Protein AF-A0A4Q4D7M6-F1 (afdb_monomer_lite)

pLDDT: mean 95.62, std 3.29, range [76.62, 98.06]

Structure (mmCIF, N/CA/C/O backbone):
data_AF-A0A4Q4D7M6-F1
#
_entry.id   AF-A0A4Q4D7M6-F1
#
loop_
_atom_site.group_PDB
_atom_site.id
_atom_site.type_symbol
_atom_site.label_atom_id
_atom_site.label_alt_id
_atom_site.label_comp_id
_atom_site.label_asym_id
_atom_site.label_entity_id
_atom_site.label_seq_id
_atom_site.pdbx_PDB_ins_code
_atom_site.Cartn_x
_atom_site.Cartn_y
_atom_site.Cartn_z
_atom_site.occupancy
_atom_site.B_iso_or_equiv
_atom_site.auth_seq_id
_atom_site.auth_comp_id
_atom_site.auth_asym_id
_atom_site.auth_atom_id
_atom_site.pdbx_PDB_model_num
ATOM 1 N N . MET A 1 1 ? -12.308 -3.217 1.963 1.00 81.00 1 MET A N 1
ATOM 2 C CA . MET A 1 1 ? -12.077 -1.757 1.995 1.00 81.00 1 MET A CA 1
ATOM 3 C C . MET A 1 1 ? -10.606 -1.498 1.691 1.00 81.00 1 MET A C 1
ATOM 5 O O . MET A 1 1 ? -9.792 -2.315 2.101 1.00 81.00 1 MET A O 1
ATOM 9 N N . PRO A 1 2 ? -10.227 -0.437 0.960 1.00 95.00 2 PRO A N 1
ATOM 10 C CA . PRO A 1 2 ? -8.830 -0.274 0.585 1.00 95.00 2 PRO A CA 1
ATOM 11 C C . PRO A 1 2 ? -7.973 0.171 1.771 1.00 95.00 2 PRO A C 1
ATOM 13 O O . PRO A 1 2 ? -8.432 0.895 2.668 1.00 95.00 2 PRO A O 1
ATOM 16 N N . HIS A 1 3 ? -6.725 -0.284 1.748 1.00 97.44 3 HIS A N 1
ATOM 17 C CA . HIS A 1 3 ? -5.649 0.285 2.547 1.00 97.44 3 HIS A CA 1
ATOM 18 C C . HIS A 1 3 ? -5.085 1.516 1.834 1.00 97.44 3 HIS A C 1
ATOM 20 O O . HIS A 1 3 ? -5.192 1.628 0.617 1.00 97.44 3 HIS A O 1
ATOM 26 N N . VAL A 1 4 ? -4.513 2.441 2.596 1.00 98.06 4 VAL A N 1
ATOM 27 C CA . VAL A 1 4 ? -4.026 3.732 2.103 1.00 98.06 4 VAL A CA 1
ATOM 28 C C . VAL A 1 4 ? -2.620 3.952 2.635 1.00 98.06 4 VAL A C 1
ATOM 30 O O . VAL A 1 4 ? -2.389 3.798 3.838 1.00 98.06 4 VAL A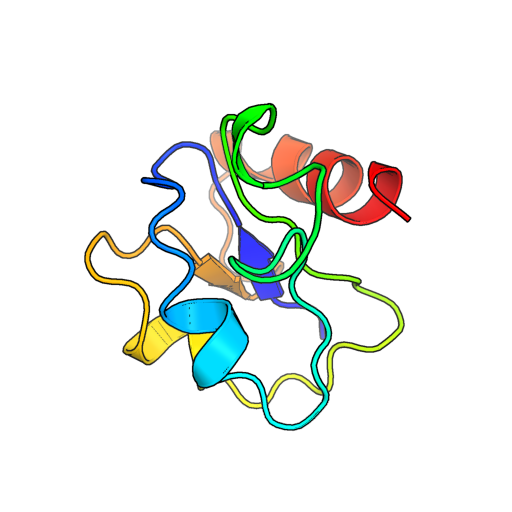 O 1
ATOM 33 N N . VAL A 1 5 ? -1.695 4.302 1.744 1.00 98.06 5 VAL A N 1
ATOM 34 C CA . VAL A 1 5 ? -0.337 4.724 2.103 1.00 98.06 5 VAL A CA 1
ATOM 35 C C . VAL A 1 5 ? -0.360 6.210 2.461 1.00 98.06 5 VAL A C 1
ATOM 37 O O . VAL A 1 5 ? -0.885 7.016 1.695 1.00 98.06 5 VAL A O 1
ATOM 40 N N . THR A 1 6 ? 0.195 6.578 3.614 1.00 97.62 6 THR A N 1
ATOM 41 C CA . THR A 1 6 ? 0.180 7.945 4.156 1.00 97.62 6 THR A CA 1
ATOM 42 C C . THR A 1 6 ? 1.557 8.613 4.083 1.00 97.62 6 THR A C 1
ATOM 44 O O . THR A 1 6 ? 2.529 8.033 3.593 1.00 97.62 6 THR A O 1
ATOM 47 N N . GLN A 1 7 ? 1.649 9.851 4.586 1.00 96.62 7 GLN A N 1
ATOM 48 C CA . GLN A 1 7 ? 2.835 10.716 4.509 1.00 96.62 7 GLN A CA 1
ATOM 49 C C . GLN A 1 7 ? 4.147 10.083 4.991 1.00 96.62 7 GLN A C 1
ATOM 51 O O . GLN A 1 7 ? 5.218 10.522 4.591 1.00 96.62 7 GLN A O 1
ATOM 56 N N . SER A 1 8 ? 4.079 9.096 5.887 1.00 96.44 8 SER A N 1
ATOM 57 C CA . SER A 1 8 ? 5.260 8.497 6.515 1.00 96.44 8 SER A CA 1
ATOM 58 C C . SER A 1 8 ? 5.957 7.466 5.624 1.00 96.44 8 SER A C 1
ATOM 60 O O . SER A 1 8 ? 6.890 6.814 6.084 1.00 96.44 8 SER A O 1
ATOM 62 N N . CYS A 1 9 ? 5.486 7.257 4.390 1.00 97.50 9 CYS A N 1
ATOM 63 C CA . CYS A 1 9 ? 6.053 6.280 3.469 1.00 97.50 9 CYS A CA 1
ATOM 64 C C . CYS A 1 9 ? 7.554 6.522 3.253 1.00 97.50 9 CYS A C 1
ATOM 66 O O . CYS A 1 9 ? 7.978 7.641 2.988 1.00 97.50 9 CYS A O 1
ATOM 68 N N . CYS A 1 10 ? 8.352 5.456 3.336 1.00 95.50 10 CYS A N 1
ATOM 69 C CA . CYS A 1 10 ? 9.789 5.489 3.059 1.00 95.50 10 CYS A CA 1
ATOM 70 C C . CYS A 1 10 ? 10.162 4.886 1.696 1.00 95.50 10 CYS A C 1
ATOM 72 O O . CYS A 1 10 ? 11.339 4.625 1.464 1.00 95.50 10 CYS A O 1
ATOM 74 N N . ALA A 1 11 ? 9.170 4.627 0.834 1.00 95.00 11 ALA A N 1
ATOM 75 C CA . ALA A 1 11 ? 9.334 4.070 -0.512 1.00 95.00 11 ALA A CA 1
ATOM 76 C C . ALA A 1 11 ? 10.242 2.821 -0.588 1.00 95.00 11 ALA A C 1
ATOM 78 O O . ALA A 1 11 ? 10.933 2.610 -1.575 1.00 95.00 11 ALA A O 1
ATOM 79 N N . ASP A 1 12 ? 10.250 1.968 0.443 1.00 95.12 12 ASP A N 1
ATOM 80 C CA . ASP A 1 12 ? 11.070 0.745 0.460 1.00 95.12 12 ASP A CA 1
ATOM 81 C C . ASP A 1 12 ? 10.404 -0.435 -0.278 1.00 95.12 12 ASP A C 1
ATOM 83 O O . ASP A 1 12 ? 11.055 -1.430 -0.583 1.00 95.12 12 ASP A O 1
ATOM 87 N N . ALA A 1 13 ? 9.098 -0.318 -0.546 1.00 96.00 13 ALA A N 1
ATOM 88 C CA . ALA A 1 13 ? 8.251 -1.290 -1.238 1.00 96.00 13 ALA A CA 1
ATOM 89 C C . ALA A 1 13 ? 8.159 -2.706 -0.628 1.00 96.00 13 ALA A C 1
ATOM 91 O O . ALA A 1 13 ? 7.592 -3.596 -1.265 1.00 96.00 13 ALA A O 1
ATOM 92 N N . SER A 1 14 ? 8.554 -2.935 0.633 1.00 96.75 14 SER A N 1
ATOM 93 C CA . SER A 1 14 ? 8.299 -4.228 1.307 1.00 96.75 14 SER A CA 1
ATOM 94 C C . SER A 1 14 ? 6.815 -4.610 1.304 1.00 96.75 14 SER A C 1
ATOM 96 O O . SER A 1 14 ? 6.453 -5.781 1.191 1.00 96.75 14 SER A O 1
ATOM 98 N N . CYS A 1 15 ? 5.930 -3.613 1.385 1.00 97.56 15 CYS A N 1
ATOM 99 C CA . CYS A 1 15 ? 4.487 -3.812 1.305 1.00 97.56 15 CYS A CA 1
ATOM 100 C C . CYS A 1 15 ? 4.012 -4.339 -0.060 1.00 97.56 15 CYS A C 1
ATOM 102 O O . CYS A 1 15 ? 3.047 -5.104 -0.084 1.00 97.56 15 CYS A O 1
ATOM 104 N N . ALA A 1 16 ? 4.687 -3.995 -1.162 1.00 96.88 16 ALA A N 1
ATOM 105 C CA . ALA A 1 16 ? 4.347 -4.490 -2.492 1.00 96.88 16 ALA A CA 1
ATOM 106 C C . ALA A 1 16 ? 4.602 -5.997 -2.607 1.00 96.88 16 ALA A C 1
ATOM 108 O O . ALA A 1 16 ? 3.725 -6.737 -3.044 1.00 96.88 16 ALA A O 1
ATOM 109 N N . HIS A 1 17 ? 5.733 -6.478 -2.083 1.00 95.44 17 HIS A N 1
ATOM 110 C CA . HIS A 1 17 ? 6.041 -7.912 -2.030 1.00 95.44 17 HIS A CA 1
ATOM 111 C C . HIS A 1 17 ? 5.107 -8.707 -1.106 1.00 95.44 17 HIS A C 1
ATOM 113 O O . HIS A 1 17 ? 4.898 -9.901 -1.313 1.00 95.44 17 HIS A O 1
ATOM 119 N N . ALA A 1 18 ? 4.539 -8.062 -0.085 1.00 97.00 18 ALA A N 1
ATOM 120 C CA . ALA A 1 18 ? 3.576 -8.685 0.821 1.00 97.00 18 ALA A CA 1
ATOM 121 C C . ALA A 1 18 ? 2.145 -8.727 0.256 1.00 97.00 18 ALA A C 1
ATOM 123 O O . ALA A 1 18 ? 1.294 -9.435 0.799 1.00 97.00 18 ALA A O 1
ATOM 124 N N . CYS A 1 19 ? 1.844 -7.953 -0.792 1.00 97.81 19 CYS A N 1
ATOM 125 C CA . CYS A 1 19 ? 0.493 -7.832 -1.322 1.00 97.81 19 CYS A CA 1
ATOM 126 C C . CYS A 1 19 ? 0.115 -9.062 -2.174 1.00 97.81 19 CYS A C 1
ATOM 128 O O . CYS A 1 19 ? 0.710 -9.280 -3.227 1.00 97.81 19 CYS A O 1
ATOM 130 N N . PRO A 1 20 ? -0.917 -9.845 -1.798 1.00 97.12 20 PRO A N 1
ATOM 131 C CA . PRO A 1 20 ? -1.269 -11.082 -2.504 1.00 97.12 20 PRO A CA 1
ATOM 132 C C . PRO A 1 20 ? -1.899 -10.853 -3.885 1.00 97.12 20 PRO A C 1
ATOM 134 O O . PRO A 1 20 ? -1.980 -11.780 -4.684 1.00 97.12 20 PRO A O 1
ATOM 137 N N . VAL A 1 21 ? -2.381 -9.638 -4.148 1.00 97.38 21 VAL A N 1
ATOM 138 C CA . VAL A 1 21 ? -3.048 -9.249 -5.401 1.00 97.38 21 VAL A CA 1
ATOM 139 C C . VAL A 1 21 ? -2.236 -8.232 -6.200 1.00 97.38 21 VAL A C 1
ATOM 141 O O . VAL A 1 21 ? -2.743 -7.699 -7.178 1.00 97.38 21 VAL A O 1
ATOM 144 N N . ASN A 1 22 ? -0.992 -7.962 -5.781 1.00 96.56 22 ASN A N 1
ATOM 145 C CA . ASN A 1 22 ? -0.073 -7.032 -6.436 1.00 96.56 22 ASN A CA 1
ATOM 146 C C . ASN A 1 22 ? -0.717 -5.676 -6.784 1.00 96.56 22 ASN A C 1
ATOM 148 O O . ASN A 1 22 ? -0.682 -5.244 -7.926 1.00 96.56 22 ASN A O 1
ATOM 152 N N . CYS A 1 23 ? -1.364 -5.041 -5.804 1.00 97.06 23 CYS A N 1
ATOM 153 C CA . CYS A 1 23 ? -2.078 -3.772 -5.985 1.00 97.06 23 CYS A CA 1
ATOM 154 C C . CYS A 1 23 ? -1.319 -2.560 -5.413 1.00 97.06 23 CYS A C 1
ATOM 156 O O . CYS A 1 23 ? -1.955 -1.601 -4.983 1.00 97.06 23 CYS A O 1
ATOM 158 N N . ILE A 1 24 ? 0.010 -2.632 -5.278 1.00 97.56 24 ILE A N 1
ATOM 159 C CA . ILE A 1 24 ? 0.825 -1.562 -4.680 1.00 97.56 24 ILE A CA 1
ATOM 160 C C . ILE A 1 24 ? 1.950 -1.206 -5.639 1.00 97.56 24 ILE A C 1
ATOM 162 O O . ILE A 1 24 ? 2.790 -2.056 -5.923 1.00 97.56 24 ILE A O 1
ATOM 166 N N . HIS A 1 25 ? 1.969 0.045 -6.089 1.00 96.88 25 HIS A N 1
ATOM 167 C CA . HIS A 1 25 ? 2.854 0.519 -7.147 1.00 96.88 25 HIS A CA 1
ATOM 168 C C . HIS A 1 25 ? 3.397 1.924 -6.841 1.00 96.88 25 HIS A C 1
ATOM 170 O O . HIS A 1 25 ? 2.734 2.684 -6.144 1.00 96.88 25 HIS A O 1
ATOM 176 N N . PRO A 1 26 ? 4.579 2.302 -7.345 1.00 96.88 26 PRO A N 1
ATOM 177 C CA . PRO A 1 26 ? 5.458 1.465 -8.149 1.00 96.88 26 PRO A CA 1
ATOM 178 C C . PRO A 1 26 ? 6.185 0.387 -7.325 1.00 96.88 26 PRO A C 1
ATOM 180 O O . PRO A 1 26 ? 6.509 0.586 -6.154 1.00 96.88 26 PRO A O 1
ATOM 183 N N . THR A 1 27 ? 6.451 -0.763 -7.937 1.00 95.25 27 THR A N 1
ATOM 184 C CA . THR A 1 27 ? 7.288 -1.840 -7.380 1.00 95.25 27 THR A CA 1
ATOM 185 C C . THR A 1 27 ? 8.759 -1.646 -7.769 1.00 95.25 27 THR A C 1
ATOM 187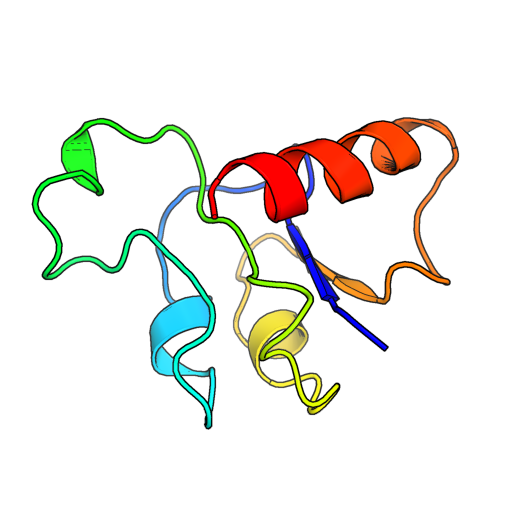 O O . THR A 1 27 ? 9.028 -0.984 -8.767 1.00 95.25 27 THR A O 1
ATOM 190 N N . PRO A 1 28 ? 9.743 -2.239 -7.063 1.00 93.62 28 PRO A N 1
ATOM 191 C CA . PRO A 1 28 ? 11.166 -2.065 -7.38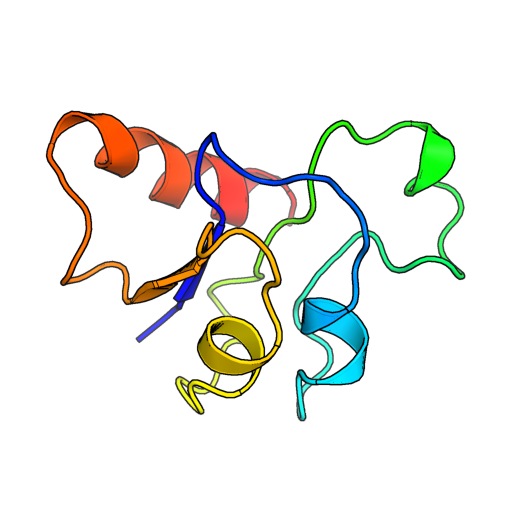9 1.00 93.62 28 PRO A CA 1
ATOM 192 C C . PRO A 1 28 ? 11.573 -2.464 -8.816 1.00 93.62 28 PRO A C 1
ATOM 194 O O . PRO A 1 28 ? 12.586 -1.978 -9.321 1.00 93.62 28 PRO A O 1
ATOM 197 N N . ASP A 1 29 ? 10.787 -3.333 -9.455 1.00 92.75 2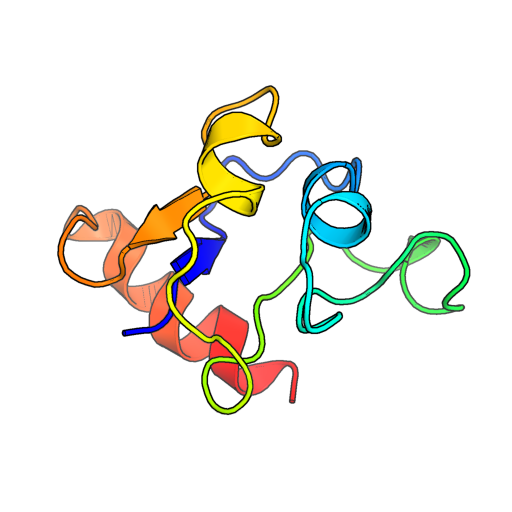9 ASP A N 1
ATOM 198 C CA . ASP A 1 29 ? 10.998 -3.792 -10.830 1.00 92.75 29 ASP A CA 1
ATOM 199 C C . ASP A 1 29 ? 10.384 -2.841 -11.879 1.00 92.75 29 ASP A C 1
ATOM 201 O O . ASP A 1 29 ? 10.638 -2.981 -13.078 1.00 92.75 29 ASP A O 1
ATOM 205 N N . GLU A 1 30 ? 9.596 -1.851 -11.449 1.00 94.00 30 GLU A N 1
ATOM 206 C CA . GLU A 1 30 ? 8.958 -0.863 -12.316 1.00 94.00 30 GLU A CA 1
ATOM 207 C C . GLU A 1 30 ? 9.843 0.378 -12.513 1.00 94.00 30 GLU A C 1
ATOM 209 O O . GLU A 1 30 ? 10.512 0.848 -11.586 1.00 94.00 30 GLU A O 1
ATOM 214 N N . PRO A 1 31 ? 9.857 0.957 -13.728 1.00 91.25 31 PRO A N 1
ATOM 215 C CA . PRO A 1 31 ? 10.743 2.073 -14.063 1.00 91.25 31 PRO A CA 1
ATOM 216 C C . PRO A 1 31 ? 10.497 3.314 -13.197 1.00 91.25 31 PRO A C 1
ATOM 218 O O . PRO A 1 31 ? 11.446 4.034 -12.873 1.00 91.25 31 PRO A O 1
ATOM 221 N N . ASP A 1 32 ? 9.249 3.525 -12.785 1.00 90.44 32 ASP A N 1
ATOM 222 C CA . ASP A 1 32 ? 8.819 4.712 -12.050 1.00 90.44 32 ASP A CA 1
ATOM 223 C C . ASP A 1 32 ? 9.215 4.670 -10.569 1.00 90.44 32 ASP A C 1
ATOM 225 O O . ASP A 1 32 ? 9.186 5.700 -9.898 1.00 90.44 32 ASP A O 1
ATOM 229 N N . PHE A 1 33 ? 9.669 3.520 -10.055 1.00 93.12 33 PHE A N 1
ATOM 230 C CA . PHE A 1 33 ? 10.022 3.359 -8.643 1.00 93.12 33 PHE A CA 1
ATOM 231 C C . PHE A 1 33 ? 11.096 4.333 -8.175 1.00 93.12 33 PHE A C 1
ATOM 233 O O . PHE A 1 33 ? 10.987 4.933 -7.113 1.00 93.12 33 PHE A O 1
ATOM 240 N N . ARG A 1 34 ? 12.120 4.558 -9.002 1.00 90.19 34 ARG A N 1
ATOM 241 C CA . ARG A 1 34 ? 13.214 5.486 -8.673 1.00 90.19 34 ARG A CA 1
ATOM 242 C C . ARG A 1 34 ? 12.832 6.962 -8.793 1.00 90.19 34 ARG A C 1
ATOM 244 O O . ARG A 1 34 ? 13.632 7.811 -8.411 1.00 90.19 34 ARG A O 1
ATOM 251 N N . LEU A 1 35 ? 11.671 7.260 -9.371 1.00 91.44 35 LEU A N 1
ATOM 252 C CA . LEU A 1 35 ? 11.158 8.617 -9.559 1.00 91.44 35 LEU A CA 1
ATOM 253 C C . LEU A 1 35 ? 10.040 8.953 -8.570 1.00 91.44 35 LEU A C 1
ATOM 255 O O . LEU A 1 35 ? 9.626 10.107 -8.505 1.00 91.44 35 LEU A O 1
ATOM 259 N N . SER A 1 36 ? 9.540 7.958 -7.839 1.00 91.31 36 SER A N 1
ATOM 260 C CA . SER A 1 36 ? 8.418 8.119 -6.933 1.00 91.31 36 SER A CA 1
ATOM 261 C C . SER A 1 36 ? 8.888 8.294 -5.496 1.00 91.31 36 SER A C 1
ATOM 263 O O . SER A 1 36 ? 9.715 7.531 -5.001 1.00 91.31 36 SER A O 1
ATOM 265 N N . ASP A 1 37 ? 8.332 9.292 -4.812 1.00 92.00 37 ASP A N 1
ATOM 266 C CA . ASP A 1 37 ? 8.630 9.565 -3.403 1.00 92.00 37 ASP A CA 1
ATOM 267 C C . ASP A 1 37 ? 7.902 8.600 -2.447 1.00 92.00 37 ASP A C 1
ATOM 269 O O . ASP A 1 37 ? 8.212 8.540 -1.256 1.00 92.00 37 ASP A O 1
ATOM 273 N N . MET A 1 38 ? 6.914 7.848 -2.942 1.00 95.69 38 MET A N 1
ATOM 274 C CA . MET A 1 38 ? 6.131 6.888 -2.166 1.00 95.69 38 MET A CA 1
ATOM 275 C C . MET A 1 38 ? 5.535 5.804 -3.068 1.00 95.69 38 MET A C 1
ATOM 277 O O . MET A 1 38 ? 5.568 5.899 -4.287 1.00 95.69 38 MET A O 1
ATOM 281 N N . VAL A 1 39 ? 4.963 4.770 -2.457 1.00 97.25 39 VAL A N 1
ATOM 282 C CA . VAL A 1 39 ? 4.123 3.796 -3.164 1.00 97.25 39 VAL A CA 1
ATOM 283 C C . VAL A 1 39 ? 2.649 4.071 -2.886 1.00 97.25 39 VAL A C 1
ATOM 285 O O . VAL A 1 39 ? 2.302 4.698 -1.884 1.00 97.25 39 VAL A O 1
ATOM 288 N N . TYR A 1 40 ? 1.784 3.579 -3.758 1.00 97.81 40 TYR A N 1
ATOM 289 C CA . TYR A 1 40 ? 0.355 3.843 -3.792 1.00 97.81 40 TYR A CA 1
ATOM 290 C C . TYR A 1 40 ? -0.401 2.523 -3.888 1.00 97.81 40 TYR A C 1
ATOM 292 O O . TYR A 1 40 ? 0.004 1.612 -4.608 1.00 97.81 40 TYR A O 1
ATOM 300 N N . VAL A 1 41 ? -1.488 2.404 -3.132 1.00 98.06 41 VAL A N 1
ATOM 301 C CA . VAL A 1 41 ? -2.392 1.251 -3.200 1.00 98.06 41 VAL A CA 1
ATOM 302 C C . VAL A 1 41 ? -3.485 1.541 -4.224 1.00 98.06 41 VAL A C 1
ATOM 304 O O . VAL A 1 41 ? -4.217 2.513 -4.055 1.00 98.06 41 VAL A O 1
ATOM 307 N N . ASP A 1 42 ? -3.672 0.657 -5.205 1.00 97.56 42 ASP A N 1
ATOM 308 C CA . ASP A 1 42 ? -4.863 0.653 -6.057 1.00 97.56 42 ASP A CA 1
ATOM 309 C C . ASP A 1 42 ? -6.095 0.279 -5.212 1.00 97.56 42 ASP A C 1
ATOM 311 O O . ASP A 1 42 ? -6.228 -0.876 -4.771 1.00 97.56 42 ASP A O 1
ATOM 315 N N . PRO A 1 43 ? -7.031 1.216 -4.976 1.00 96.75 43 PRO A N 1
ATOM 316 C CA . PRO A 1 43 ? -8.186 0.944 -4.139 1.00 96.75 43 PRO A CA 1
ATOM 317 C C . PRO A 1 43 ? -9.186 -0.017 -4.792 1.00 96.75 43 PRO A C 1
ATOM 319 O O . PRO A 1 43 ? -9.970 -0.640 -4.071 1.00 96.75 43 PRO A O 1
ATOM 322 N N . SER A 1 44 ? -9.175 -0.142 -6.123 1.00 95.94 44 SER A N 1
ATOM 323 C CA . SER A 1 44 ? -10.094 -0.999 -6.877 1.00 95.94 44 SER A CA 1
ATOM 324 C C . SER A 1 44 ? -9.695 -2.476 -6.815 1.00 95.94 44 SER A C 1
ATOM 326 O O . SER A 1 44 ? -10.565 -3.344 -6.723 1.00 95.94 44 SER A O 1
ATOM 328 N N . SER A 1 45 ? -8.389 -2.754 -6.767 1.00 96.50 45 SER A N 1
ATOM 329 C CA . SER A 1 45 ? -7.836 -4.111 -6.664 1.00 96.50 45 SER A CA 1
ATOM 330 C C . SER A 1 45 ? -7.581 -4.563 -5.220 1.00 96.50 45 SER A C 1
ATOM 332 O O . SER A 1 45 ? -7.401 -5.755 -4.965 1.00 96.50 45 SER A O 1
ATOM 334 N N . CYS A 1 46 ? -7.567 -3.648 -4.246 1.00 97.69 46 CYS A N 1
ATOM 335 C CA . CYS A 1 46 ? -7.285 -3.979 -2.850 1.00 97.69 46 CYS A CA 1
ATOM 336 C C . CYS A 1 46 ? -8.364 -4.883 -2.217 1.00 97.69 46 CYS A C 1
ATOM 338 O O . CYS A 1 46 ? -9.518 -4.492 -2.040 1.00 97.69 46 CYS A O 1
ATOM 340 N N . VAL A 1 47 ? -7.953 -6.070 -1.755 1.00 97.06 47 VAL A N 1
ATOM 341 C CA . VAL A 1 47 ? -8.837 -7.074 -1.123 1.00 97.06 47 VAL A CA 1
ATOM 342 C C . VAL A 1 47 ? -8.869 -7.028 0.410 1.00 97.06 47 VAL A C 1
ATOM 344 O O . VAL A 1 47 ? -9.357 -7.960 1.039 1.00 97.06 47 VAL A O 1
ATOM 347 N N . ASP A 1 48 ? -8.348 -5.963 1.028 1.00 96.38 48 ASP A N 1
ATOM 348 C CA . ASP A 1 48 ? -8.416 -5.749 2.487 1.00 96.38 48 ASP A CA 1
ATOM 349 C C . ASP A 1 48 ? -7.759 -6.859 3.339 1.00 96.38 48 ASP A C 1
ATOM 351 O O . ASP A 1 48 ? -8.205 -7.183 4.435 1.00 96.38 48 ASP A O 1
ATOM 355 N N . CYS A 1 49 ? -6.682 -7.472 2.835 1.00 97.06 49 CYS A N 1
ATOM 356 C CA . CYS A 1 49 ? -6.009 -8.575 3.535 1.00 97.06 49 CYS A CA 1
ATOM 357 C C . CYS A 1 49 ? -5.137 -8.132 4.727 1.00 97.06 49 CYS A C 1
ATOM 359 O O . CYS A 1 49 ? -4.810 -8.950 5.582 1.00 97.06 49 CYS A O 1
ATOM 361 N N . GLY A 1 50 ? -4.712 -6.863 4.768 1.00 95.75 50 GLY A N 1
ATOM 362 C CA . GLY A 1 50 ? -3.888 -6.301 5.845 1.00 95.75 50 GLY A CA 1
ATOM 363 C C . GLY A 1 50 ? -2.397 -6.671 5.831 1.00 95.75 50 GLY A C 1
ATOM 364 O O . GLY A 1 50 ? -1.653 -6.164 6.666 1.00 95.75 50 GLY A O 1
ATOM 365 N N . ALA A 1 51 ? -1.923 -7.486 4.881 1.00 97.75 51 ALA A N 1
ATOM 366 C CA . ALA A 1 51 ? -0.517 -7.914 4.823 1.00 97.75 51 ALA A CA 1
ATOM 367 C C . ALA A 1 51 ? 0.470 -6.736 4.693 1.00 97.75 51 ALA A C 1
ATOM 369 O O . ALA A 1 51 ? 1.516 -6.712 5.341 1.00 97.75 51 ALA A O 1
ATOM 370 N N . CYS A 1 52 ? 0.105 -5.718 3.909 1.00 97.88 52 CYS A N 1
ATOM 371 C CA . CYS A 1 52 ? 0.909 -4.513 3.713 1.00 97.88 52 CYS A CA 1
ATOM 372 C C . CYS A 1 52 ? 1.100 -3.693 5.001 1.00 97.88 52 CYS A C 1
ATOM 374 O O . CYS A 1 52 ? 2.163 -3.105 5.188 1.00 97.88 52 CYS A O 1
ATOM 376 N N . VAL A 1 53 ? 0.120 -3.698 5.913 1.00 97.31 53 VAL A N 1
ATOM 377 C CA . VAL A 1 53 ? 0.204 -2.993 7.204 1.00 97.31 53 VAL A CA 1
ATOM 378 C C . VAL A 1 53 ? 1.289 -3.608 8.080 1.00 97.31 53 VAL A C 1
ATOM 380 O O . VAL A 1 53 ? 2.081 -2.885 8.673 1.00 97.31 53 VAL A O 1
ATOM 383 N N . THR A 1 54 ? 1.353 -4.941 8.140 1.00 96.12 54 THR A N 1
ATOM 384 C CA . THR A 1 54 ? 2.379 -5.660 8.910 1.00 96.12 54 THR A CA 1
ATOM 385 C C . THR A 1 54 ? 3.761 -5.553 8.270 1.00 96.12 54 THR A C 1
ATOM 387 O O . THR A 1 54 ? 4.759 -5.513 8.982 1.00 96.12 54 THR A O 1
ATOM 390 N N . ALA A 1 55 ? 3.828 -5.503 6.939 1.00 97.56 55 ALA A N 1
ATOM 391 C CA . ALA A 1 55 ? 5.089 -5.420 6.207 1.00 97.56 55 ALA A CA 1
ATOM 392 C C . ALA A 1 55 ? 5.732 -4.023 6.235 1.00 97.56 55 ALA A C 1
ATOM 394 O O . ALA A 1 55 ? 6.931 -3.909 5.997 1.00 97.56 55 ALA A O 1
ATOM 395 N N . CYS A 1 56 ? 4.960 -2.960 6.486 1.00 97.81 56 CYS A N 1
ATOM 396 C CA . CYS A 1 56 ? 5.476 -1.596 6.447 1.00 97.81 56 CYS A CA 1
ATOM 397 C C . CYS A 1 56 ? 6.389 -1.309 7.659 1.00 97.81 56 CYS A C 1
ATOM 399 O O . CYS A 1 56 ? 5.898 -1.281 8.791 1.00 97.81 56 CYS A O 1
ATOM 401 N N . PRO A 1 57 ? 7.687 -1.011 7.455 1.00 97.06 57 PRO A N 1
ATOM 402 C CA . PRO A 1 57 ? 8.640 -0.834 8.557 1.00 97.06 57 PRO A CA 1
ATOM 403 C C . PRO A 1 57 ? 8.384 0.429 9.392 1.00 97.06 57 PRO A C 1
ATOM 405 O O . PRO A 1 57 ? 8.809 0.517 10.541 1.00 97.06 57 PRO A O 1
ATOM 408 N N . VAL A 1 58 ? 7.689 1.408 8.813 1.00 97.62 58 VAL A N 1
ATOM 409 C CA . VAL A 1 58 ? 7.421 2.729 9.403 1.00 97.62 58 VAL A CA 1
ATOM 410 C C . VAL A 1 58 ? 5.943 2.943 9.742 1.00 97.62 58 VAL A C 1
ATOM 412 O O . VAL A 1 58 ? 5.563 4.026 10.178 1.00 97.62 58 VAL A O 1
ATOM 415 N N . GLY A 1 59 ? 5.096 1.926 9.545 1.00 96.31 59 GLY A N 1
ATOM 416 C CA . GLY A 1 59 ? 3.667 2.009 9.861 1.00 96.31 59 GLY A CA 1
ATOM 417 C C . GLY A 1 59 ? 2.888 3.032 9.025 1.00 96.31 59 GLY A C 1
ATOM 418 O O . GLY A 1 59 ? 1.902 3.581 9.501 1.00 96.31 59 GLY A O 1
ATOM 419 N N . ALA A 1 60 ? 3.311 3.294 7.787 1.00 97.81 60 ALA A N 1
ATOM 420 C CA . ALA A 1 60 ? 2.698 4.279 6.892 1.00 97.81 60 ALA A CA 1
ATOM 421 C C . ALA A 1 60 ? 1.432 3.784 6.167 1.00 97.81 60 ALA A C 1
ATOM 423 O O . ALA A 1 60 ? 0.974 4.439 5.238 1.00 97.81 60 ALA A O 1
ATOM 424 N N . ILE A 1 61 ? 0.888 2.615 6.518 1.00 97.88 61 ILE A N 1
ATOM 425 C CA . ILE A 1 61 ? -0.267 2.027 5.829 1.00 97.88 61 ILE A CA 1
ATOM 426 C C . ILE A 1 61 ? -1.363 1.729 6.840 1.00 97.88 61 ILE A C 1
ATOM 428 O O . ILE A 1 61 ? -1.138 1.027 7.825 1.00 97.88 61 ILE A O 1
ATOM 432 N N . SER A 1 62 ? -2.568 2.219 6.568 1.00 97.31 62 SER A N 1
ATOM 433 C CA . SER A 1 62 ? -3.746 1.965 7.395 1.00 97.31 62 SER A CA 1
ATOM 434 C C . SER A 1 62 ? -4.971 1.695 6.529 1.00 97.31 62 SER A C 1
ATOM 436 O O . SER A 1 62 ? -5.016 2.054 5.353 1.00 97.31 62 SER A O 1
ATOM 438 N N . ALA A 1 63 ? -5.984 1.045 7.100 1.00 96.62 63 ALA A N 1
ATOM 439 C CA . ALA A 1 63 ? -7.288 0.963 6.451 1.00 96.62 63 ALA A CA 1
ATOM 440 C C . ALA A 1 63 ? -7.866 2.379 6.331 1.00 96.62 63 ALA A C 1
ATOM 442 O O . ALA A 1 63 ? -7.759 3.152 7.284 1.00 96.62 63 ALA A O 1
ATOM 443 N N . HIS A 1 64 ? -8.524 2.719 5.218 1.00 94.12 64 HIS A N 1
ATOM 444 C CA . HIS A 1 64 ? -9.046 4.084 5.032 1.00 94.12 64 HIS A CA 1
ATOM 445 C C . HIS A 1 64 ? -10.008 4.538 6.153 1.00 94.12 64 HIS A C 1
ATOM 447 O O . HIS A 1 64 ? -10.132 5.727 6.427 1.00 94.12 64 HIS A O 1
ATOM 453 N N . THR A 1 65 ? -10.666 3.596 6.838 1.00 94.69 65 THR A N 1
ATOM 454 C CA . THR A 1 65 ? -11.560 3.851 7.982 1.00 94.69 65 THR A CA 1
ATOM 455 C C . THR A 1 65 ? -10.839 4.180 9.289 1.00 94.69 65 THR A C 1
ATOM 457 O O . THR A 1 65 ? -11.485 4.551 10.266 1.00 94.69 65 THR A O 1
ATOM 460 N N . ARG A 1 66 ? -9.514 4.020 9.334 1.00 95.44 66 ARG A N 1
ATOM 461 C CA . ARG A 1 66 ? -8.656 4.259 10.503 1.00 95.44 66 ARG A CA 1
ATOM 462 C C . ARG A 1 66 ? -7.689 5.428 10.296 1.00 95.44 66 ARG A C 1
ATOM 464 O O . ARG A 1 66 ? -6.736 5.554 11.058 1.00 95.44 66 ARG A O 1
ATOM 471 N N . LEU A 1 67 ? -7.919 6.252 9.275 1.00 95.69 67 LEU A N 1
ATOM 472 C CA . LEU A 1 67 ? -7.111 7.436 8.997 1.00 95.69 67 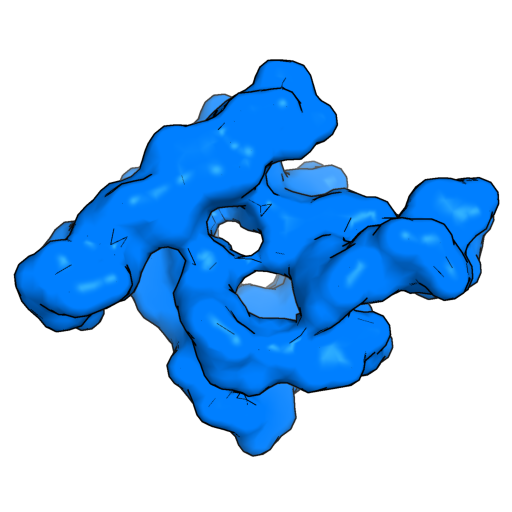LEU A CA 1
ATOM 473 C C . LEU A 1 67 ? -7.454 8.584 9.948 1.00 95.69 67 LEU A C 1
ATOM 475 O O . LEU A 1 67 ? -8.616 8.811 10.296 1.00 95.69 67 LEU A O 1
ATOM 479 N N . LEU A 1 68 ? -6.429 9.334 10.341 1.00 95.81 68 LEU A N 1
ATOM 480 C CA . LEU A 1 68 ? -6.582 10.602 11.043 1.00 95.81 68 LEU A CA 1
ATOM 481 C C . LEU A 1 68 ? -7.053 11.698 10.069 1.00 95.81 68 LEU A C 1
ATOM 483 O O . LEU A 1 68 ? -6.815 11.593 8.865 1.00 95.81 68 LEU A O 1
ATOM 487 N N . PRO A 1 69 ? -7.654 12.805 10.553 1.00 96.50 69 PRO A N 1
ATOM 488 C CA . PRO A 1 69 ? -8.118 13.890 9.683 1.00 96.50 69 PRO A CA 1
ATOM 489 C C . PRO A 1 69 ? -7.047 14.447 8.731 1.00 96.50 69 PRO A C 1
ATOM 491 O O . PRO A 1 69 ? -7.359 14.791 7.595 1.00 96.50 69 PRO A O 1
ATOM 494 N N . GLY A 1 70 ? -5.785 14.501 9.172 1.00 96.12 70 GLY A N 1
ATOM 495 C CA . GLY A 1 70 ? -4.657 14.937 8.340 1.00 96.12 70 GLY A CA 1
ATOM 496 C C . GLY A 1 70 ? -4.240 13.934 7.259 1.00 96.12 70 GLY A C 1
ATOM 497 O O . GLY A 1 70 ? -3.546 14.309 6.322 1.00 96.12 70 GLY A O 1
ATOM 498 N N . GLU A 1 71 ? -4.675 12.678 7.360 1.00 97.44 71 GLU A N 1
ATOM 499 C CA . GLU A 1 71 ? -4.331 11.603 6.426 1.00 97.44 71 GLU A CA 1
ATOM 500 C C . GLU A 1 71 ? -5.424 11.355 5.373 1.00 97.44 71 GLU A C 1
ATOM 502 O O . GLU A 1 71 ? -5.187 10.665 4.387 1.00 97.44 71 GLU A O 1
ATOM 507 N N . LEU A 1 72 ? -6.615 11.939 5.532 1.00 96.50 72 LEU A N 1
ATOM 508 C CA . LEU A 1 72 ? -7.717 11.795 4.572 1.00 96.50 72 LEU A CA 1
ATOM 509 C C . LEU A 1 72 ? -7.354 12.175 3.122 1.00 96.50 72 LEU A C 1
ATOM 511 O O . LEU A 1 72 ? -7.804 11.467 2.220 1.00 96.50 72 LEU A O 1
ATOM 515 N N . PRO A 1 73 ? -6.519 13.205 2.848 1.00 96.94 73 PRO A N 1
ATOM 516 C CA . PRO A 1 73 ? -6.104 13.519 1.479 1.00 96.94 73 PRO A CA 1
ATOM 517 C C . PRO A 1 73 ? -5.369 12.371 0.773 1.00 96.94 73 PRO A C 1
ATOM 519 O O . PRO A 1 73 ? -5.366 12.307 -0.455 1.00 96.94 73 PRO A O 1
ATOM 522 N N . PHE A 1 74 ? -4.770 11.444 1.529 1.00 97.00 74 PHE A N 1
ATOM 523 C CA . PHE A 1 74 ? -4.041 10.316 0.954 1.00 97.00 74 PHE A CA 1
ATOM 524 C C . PHE A 1 74 ? -4.956 9.286 0.292 1.00 97.00 74 PHE A C 1
ATOM 526 O O . PHE A 1 74 ? -4.475 8.527 -0.544 1.00 97.00 74 PHE A O 1
ATOM 533 N N . ILE A 1 75 ? -6.257 9.273 0.604 1.00 96.75 75 ILE A N 1
ATOM 534 C CA . ILE A 1 75 ? -7.230 8.410 -0.082 1.00 96.75 75 ILE A CA 1
ATOM 535 C C . ILE A 1 75 ? -7.219 8.720 -1.582 1.00 96.75 75 ILE A C 1
ATOM 537 O O . ILE A 1 75 ? -6.959 7.838 -2.397 1.00 96.75 75 ILE A O 1
ATOM 541 N N . GLU A 1 76 ? -7.430 9.990 -1.927 1.00 96.31 76 GLU A N 1
ATOM 542 C CA . GLU A 1 76 ? -7.447 10.445 -3.318 1.00 96.31 76 GLU A CA 1
ATOM 543 C C . GLU A 1 76 ? -6.054 10.372 -3.944 1.00 96.31 76 GLU A C 1
ATOM 545 O O . GLU A 1 76 ? -5.928 10.014 -5.108 1.00 96.31 76 GLU A O 1
ATOM 550 N N . LEU A 1 77 ? -4.994 10.641 -3.172 1.00 96.44 77 LEU A N 1
ATOM 551 C CA . LEU A 1 77 ? -3.621 10.536 -3.673 1.00 96.44 77 LEU A CA 1
ATOM 552 C C . LEU A 1 77 ? -3.271 9.109 -4.122 1.00 96.44 77 LEU A C 1
ATOM 554 O O . LEU A 1 77 ? -2.642 8.938 -5.159 1.00 96.44 77 LEU A O 1
ATOM 558 N N . ASN A 1 78 ? -3.676 8.094 -3.352 1.00 96.94 78 ASN A N 1
ATOM 559 C CA . ASN A 1 78 ? -3.452 6.693 -3.716 1.00 96.94 78 ASN A CA 1
ATOM 560 C C . ASN A 1 78 ? -4.296 6.303 -4.936 1.00 96.94 78 ASN A C 1
ATOM 562 O O . ASN A 1 78 ? -3.790 5.652 -5.844 1.00 96.94 78 ASN A O 1
ATOM 566 N N . ALA A 1 79 ? -5.559 6.741 -4.982 1.00 95.88 79 ALA A N 1
ATOM 567 C CA . ALA A 1 79 ? -6.447 6.474 -6.108 1.00 95.88 79 ALA A CA 1
ATOM 568 C C . ALA A 1 79 ? -5.970 7.134 -7.414 1.00 95.88 79 ALA A C 1
ATOM 570 O O . ALA A 1 79 ? -6.085 6.526 -8.468 1.00 95.88 79 ALA A O 1
ATOM 571 N N . ALA A 1 80 ? -5.413 8.347 -7.346 1.00 95.19 80 ALA A N 1
ATOM 572 C CA . ALA A 1 80 ? -4.998 9.129 -8.512 1.00 95.19 80 ALA A CA 1
ATOM 573 C C . ALA A 1 80 ? -3.735 8.608 -9.217 1.00 95.19 80 ALA A C 1
ATOM 575 O O . ALA A 1 80 ? -3.413 9.085 -10.305 1.00 95.19 80 ALA A O 1
ATOM 576 N N . TYR A 1 81 ? -3.002 7.672 -8.607 1.00 90.50 81 TYR A N 1
ATOM 577 C CA . TYR A 1 81 ? -1.875 7.008 -9.264 1.00 90.50 81 TYR A CA 1
ATOM 578 C C . TYR A 1 81 ? -2.335 6.037 -10.372 1.00 90.50 81 TYR A C 1
ATOM 580 O O . TYR A 1 81 ? -1.546 5.719 -11.261 1.00 90.50 81 TYR A O 1
ATOM 588 N N . HIS A 1 82 ? -3.602 5.599 -10.338 1.00 76.62 82 HIS A N 1
ATOM 589 C CA . HIS A 1 82 ? -4.190 4.626 -11.262 1.00 76.62 82 HIS A CA 1
ATOM 590 C C . HIS A 1 82 ? -5.235 5.234 -12.207 1.00 76.62 82 HIS A C 1
ATOM 592 O O . HIS A 1 82 ? -5.973 6.159 -11.796 1.00 76.62 82 HIS A O 1
#

Radius of gyration: 11.17 Å; chains: 1; bounding box: 25×26×25 Å

Sequence (82 aa):
MPHVVTQSCCADASCAHACPVNCIHPTPDEPDFRLSDMVYVDPSSCVDCGACVTACPVGAISAHTRLLPGELPFIELNAAYH

Secondary structure (DSSP, 8-state):
--EEE-TT-----HHHHH-TT--EES-TTSGGGGG-SS-EE-TTT-----HHHHH-TT--EEEGGG--GGGTHHHHHHHTT-

Foldseek 3Di:
DDKFFFPQAQLPCQLQV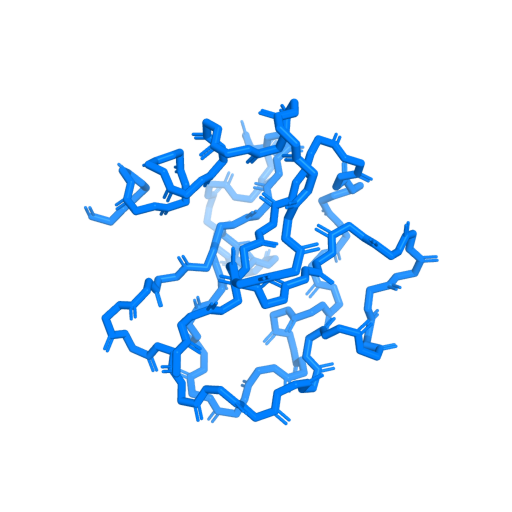QQPQSQKDDHPVDPCSVVDNHIAGQRVRGPPPCSSCVRGPRSRMDDQVPDDPVGNVRVVVRNVVD